Protei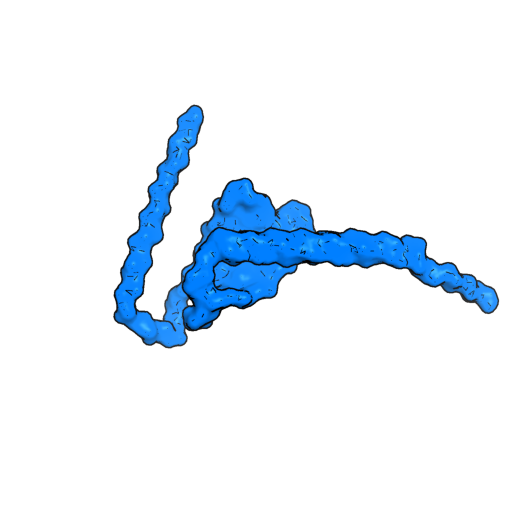n AF-A0A2H6AZZ1-F1 (afdb_monomer)

Nearest PDB structures (foldseek):
  7qqj-assembly1_A  TM=7.506E-01  e=6.088E-01  Jeotgalibaca ciconiae
  7qqj-assembly2_B  TM=7.182E-01  e=6.876E-01  Jeotgalibaca ciconiae
  2vt8-assembly1_A  TM=8.494E-01  e=1.119E+00  Homo sapiens
  3lgo-assembly1_A  TM=6.327E-01  e=1.613E+00  Saccharomyces cerevisiae
  2fbl-assembly1_B  TM=6.770E-01  e=9.432E+00  Nitrosomonas europaea

Solvent-accessible surface area (backbone atoms only — not comparable to full-atom values): 6602 Å² total; per-residue (Å²): 136,88,83,81,79,83,81,78,83,81,79,85,80,77,92,75,91,73,94,69,88,78,85,54,68,53,82,46,80,56,105,51,84,44,46,40,43,41,41,71,58,84,72,29,24,40,34,40,32,34,29,79,86,79,69,47,71,50,76,50,75,46,56,58,81,63,55,66,71,57,53,51,54,50,44,52,53,52,50,52,52,51,53,53,52,53,54,53,55,58,62,54,59,82,66,55,81,84,78,77,84,124

Radius of gyration: 20.09 Å; Cα contacts (8 Å, |Δi|>4): 101; chains: 1; bounding box: 53×58×42 Å

Foldseek 3Di:
DDDDDDPDPDDDDDDDPDVDDDFPFPFDDDPDQKTWTWGDDDQKIWIWIARPVVRDIDIDMDGPPDDVVVVVVVSVVVSVVVVVVVVVVVVCVVVPDPPPPD

pLDDT: mean 72.7, std 22.73, range [29.97, 97.06]

Secondary structure (DSSP, 8-state):
------------------SS-----EEEE-SSS-EEEEEEETTEEEEEEEETTTTEEEEEEEETT--HHHHHHHHHHHHHHHHHHHHHHHHHGGG-------

Sequence (102 aa):
MPRVGCTSVHLSFTGAVDPFARRQVIWRTMASDILLECVRLGRVVRVAAVDPRSLAEVVFQAPAGTALADLERLARARLEHLRRRRKARAGDGERGPSATFA

Structure (mmCIF, N/CA/C/O backbone):
data_AF-A0A2H6AZZ1-F1
#
_entry.id   AF-A0A2H6AZZ1-F1
#
loop_
_atom_site.group_PDB
_atom_site.id
_atom_site.type_symbol
_atom_site.label_atom_id
_atom_site.label_alt_id
_atom_site.label_comp_id
_atom_site.label_asym_id
_atom_site.label_entity_id
_atom_site.label_seq_id
_atom_site.pdbx_PDB_ins_code
_atom_site.Cartn_x
_atom_site.Cartn_y
_atom_site.Cartn_z
_atom_site.occupancy
_atom_site.B_iso_or_equiv
_atom_site.auth_seq_id
_atom_site.auth_comp_id
_atom_site.auth_asym_id
_atom_site.auth_atom_id
_atom_site.pdbx_PDB_model_num
ATOM 1 N N . MET A 1 1 ? -7.259 27.778 -14.613 1.00 37.84 1 MET A N 1
ATOM 2 C CA . MET A 1 1 ? -6.796 27.117 -13.372 1.00 37.84 1 MET A CA 1
ATOM 3 C C . MET A 1 1 ? -8.009 26.598 -12.608 1.00 37.84 1 MET A C 1
ATOM 5 O O . MET A 1 1 ? -8.747 27.430 -12.091 1.00 37.84 1 MET A O 1
ATOM 9 N N . PRO A 1 2 ? -8.302 25.285 -12.585 1.00 41.66 2 PRO A N 1
ATOM 10 C CA . PRO A 1 2 ? -9.452 24.782 -11.843 1.00 41.66 2 PRO A CA 1
ATOM 11 C C . PRO A 1 2 ? -9.094 24.603 -10.361 1.00 41.66 2 PRO A C 1
ATOM 13 O O . PRO A 1 2 ? -8.062 24.033 -10.011 1.00 41.66 2 PRO A O 1
ATOM 16 N N . ARG A 1 3 ? -9.956 25.136 -9.494 1.00 43.31 3 ARG A N 1
ATOM 17 C CA . ARG A 1 3 ? -9.893 25.011 -8.035 1.00 43.31 3 ARG A CA 1
ATOM 18 C C . ARG A 1 3 ? -10.368 23.608 -7.653 1.00 43.31 3 ARG A C 1
ATOM 20 O O . ARG A 1 3 ? -11.530 23.283 -7.877 1.00 43.31 3 ARG A O 1
ATOM 27 N N . VAL A 1 4 ? -9.488 22.780 -7.094 1.00 44.00 4 VAL A N 1
ATOM 28 C CA . VAL A 1 4 ? -9.855 21.443 -6.603 1.00 44.00 4 VAL A CA 1
ATOM 29 C C . VAL A 1 4 ? -10.450 21.602 -5.206 1.00 44.00 4 VAL A C 1
ATOM 31 O O . VAL A 1 4 ? -9.743 21.915 -4.249 1.00 44.00 4 VAL A O 1
ATOM 34 N N . GLY A 1 5 ? -11.772 21.456 -5.112 1.00 32.44 5 GLY A N 1
ATOM 35 C CA . GLY A 1 5 ? -12.500 21.442 -3.850 1.00 32.44 5 GLY A CA 1
ATOM 36 C C . GLY A 1 5 ? -12.038 20.276 -2.980 1.00 32.44 5 GLY A C 1
ATOM 37 O O . GLY A 1 5 ? -12.067 19.121 -3.394 1.00 32.44 5 GLY A O 1
ATOM 38 N N . CYS A 1 6 ? -11.586 20.595 -1.771 1.00 29.97 6 CYS A N 1
ATOM 39 C CA . CYS A 1 6 ? -11.224 19.625 -0.752 1.00 29.97 6 CYS A CA 1
ATOM 40 C C . CYS A 1 6 ? -12.510 19.172 -0.049 1.00 29.97 6 CYS A C 1
ATOM 42 O O . CYS A 1 6 ? -12.972 19.817 0.891 1.00 29.97 6 CYS A O 1
ATOM 44 N N . THR A 1 7 ? -13.138 18.100 -0.533 1.00 34.12 7 THR A N 1
ATOM 45 C CA . THR A 1 7 ? -14.283 17.494 0.157 1.00 34.12 7 THR A CA 1
ATOM 46 C C . THR A 1 7 ? -13.763 16.514 1.203 1.00 34.12 7 THR A C 1
ATOM 48 O O . THR A 1 7 ? -13.624 15.316 0.967 1.00 34.12 7 THR A O 1
ATOM 51 N N . SER A 1 8 ? -13.430 17.047 2.375 1.00 35.00 8 SER A N 1
ATOM 52 C CA . SER A 1 8 ? -13.102 16.260 3.561 1.00 35.00 8 SER A CA 1
ATOM 53 C C . SER A 1 8 ? -14.383 15.649 4.126 1.00 35.00 8 SER A C 1
ATOM 55 O O . SER A 1 8 ? -15.136 16.321 4.826 1.00 35.00 8 SER A O 1
ATOM 57 N N . VAL A 1 9 ? -14.648 14.373 3.842 1.00 33.38 9 VAL A N 1
ATOM 58 C CA . VAL A 1 9 ? -15.703 13.630 4.545 1.00 33.38 9 VAL A CA 1
ATOM 59 C C . VAL A 1 9 ? -15.113 13.129 5.863 1.00 33.38 9 VAL A C 1
ATOM 61 O O . VAL A 1 9 ? -14.447 12.097 5.914 1.00 33.38 9 VAL A O 1
ATOM 64 N N . HIS A 1 10 ? -15.305 13.903 6.932 1.00 32.66 10 HIS A N 1
ATOM 65 C CA . HIS A 1 10 ? -14.967 13.492 8.291 1.00 32.66 10 HIS A CA 1
ATOM 66 C C . HIS A 1 10 ? -16.176 12.763 8.886 1.00 32.66 10 HIS A C 1
ATOM 68 O O . HIS A 1 10 ? -17.173 13.385 9.236 1.00 32.66 10 HIS A O 1
ATOM 74 N N . LEU A 1 11 ? -16.113 11.432 8.947 1.00 39.75 11 LEU A N 1
ATOM 75 C CA . LEU A 1 11 ? -17.114 10.619 9.636 1.00 39.75 11 LEU A CA 1
ATOM 76 C C . LEU A 1 11 ? -16.543 10.187 10.985 1.00 39.75 11 LEU A C 1
ATOM 78 O O . LEU A 1 11 ? -15.753 9.246 11.076 1.00 39.75 11 LEU A O 1
ATOM 82 N N . SER A 1 12 ? -16.947 10.908 12.028 1.00 36.16 12 SER A N 1
ATOM 83 C CA . SER A 1 12 ? -16.765 10.528 13.425 1.00 36.16 12 SER A CA 1
ATOM 84 C C . SER A 1 12 ? -17.569 9.255 13.684 1.00 36.16 12 SER A C 1
ATOM 86 O O . SER A 1 12 ? -18.794 9.274 13.592 1.00 36.16 12 SER A O 1
ATOM 88 N N . PHE A 1 13 ? -16.902 8.140 13.982 1.00 37.78 13 PHE A N 1
ATOM 89 C CA . PHE A 1 13 ? -17.587 6.902 14.350 1.00 37.78 13 PHE A CA 1
ATOM 90 C C . PHE A 1 13 ? -17.515 6.708 15.866 1.00 37.78 13 PHE A C 1
ATOM 92 O O . PHE A 1 13 ? -16.505 6.254 16.407 1.00 37.78 13 PHE A O 1
ATOM 99 N N . THR A 1 14 ? -18.590 7.114 16.542 1.00 41.03 14 THR A N 1
ATOM 100 C CA . THR A 1 14 ? -18.929 6.722 17.912 1.00 41.03 14 THR A CA 1
ATOM 101 C C . THR A 1 14 ? -19.292 5.238 17.953 1.00 41.03 14 THR A C 1
ATOM 103 O O . THR A 1 14 ? -19.771 4.668 16.978 1.00 41.03 14 THR A O 1
ATOM 106 N N . GLY A 1 15 ? -18.975 4.599 19.079 1.00 43.81 15 GLY A N 1
ATOM 107 C CA . GLY A 1 15 ? -18.852 3.152 19.205 1.00 43.81 15 GLY A CA 1
ATOM 108 C C . GLY A 1 15 ? -20.079 2.327 18.811 1.00 43.81 15 GLY A C 1
ATOM 109 O O . GLY A 1 15 ? -21.176 2.536 19.313 1.00 43.81 15 GLY A O 1
ATOM 110 N N . ALA A 1 16 ? -19.820 1.302 18.002 1.00 36.03 16 ALA A N 1
ATOM 111 C CA . ALA A 1 16 ? -20.502 0.014 18.015 1.00 36.03 16 ALA A CA 1
ATOM 112 C C . ALA A 1 16 ? -19.542 -1.010 17.385 1.00 36.03 16 ALA A C 1
ATOM 114 O O . ALA A 1 16 ? -19.022 -0.799 16.289 1.00 36.03 16 ALA A O 1
ATOM 115 N N . VAL A 1 17 ? -19.223 -2.079 18.116 1.00 44.22 17 VAL A N 1
ATOM 116 C CA . VAL A 1 17 ? -18.390 -3.185 17.628 1.00 44.22 17 VAL A CA 1
ATOM 117 C C . VAL A 1 17 ? -19.232 -4.076 16.715 1.00 44.22 17 VAL A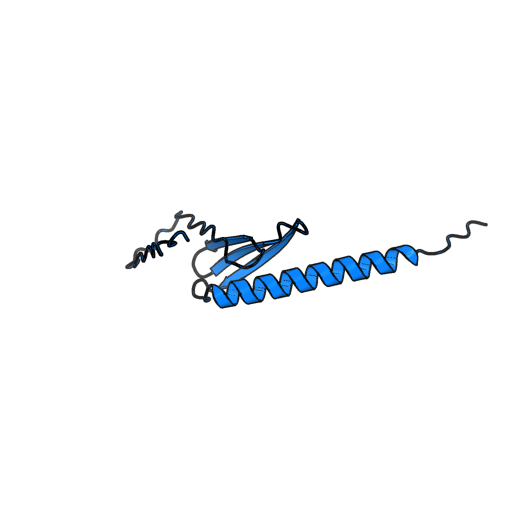 C 1
ATOM 119 O O . VAL A 1 17 ? -19.829 -5.045 17.164 1.00 44.22 17 VAL A O 1
ATOM 122 N N . ASP A 1 18 ? -19.301 -3.727 15.432 1.00 47.03 18 ASP A N 1
ATOM 123 C CA . ASP A 1 18 ? -19.893 -4.590 14.406 1.00 47.03 18 ASP A CA 1
ATOM 124 C C . ASP A 1 18 ? -18.942 -5.767 14.095 1.00 47.03 18 ASP A C 1
ATOM 126 O O . ASP A 1 18 ? -17.795 -5.531 13.694 1.00 47.03 18 ASP A O 1
ATOM 130 N N . PRO A 1 19 ? -19.367 -7.035 14.257 1.00 45.62 19 PRO A N 1
ATOM 131 C CA . PRO A 1 19 ? -18.505 -8.198 14.038 1.00 45.62 19 PRO A CA 1
ATOM 132 C C . PRO A 1 19 ? -18.297 -8.546 12.554 1.00 45.62 19 PRO A C 1
ATOM 134 O O . PRO A 1 19 ? -17.460 -9.391 12.244 1.00 45.62 19 PRO A O 1
ATOM 137 N N . PHE A 1 20 ? -19.008 -7.898 11.624 1.00 45.69 20 PHE A N 1
ATOM 138 C CA . PHE A 1 20 ? -18.915 -8.167 10.190 1.00 45.69 20 PHE A CA 1
ATOM 139 C C . PHE A 1 20 ? -19.100 -6.884 9.363 1.00 45.69 20 PHE A C 1
ATOM 141 O O . PHE A 1 20 ? -20.129 -6.228 9.416 1.00 45.69 20 PHE A O 1
ATOM 148 N N . ALA A 1 21 ? -18.123 -6.589 8.507 1.00 47.84 21 ALA A N 1
ATOM 149 C CA . ALA A 1 21 ? -18.325 -5.866 7.251 1.00 47.84 21 ALA A CA 1
ATOM 150 C C . ALA A 1 21 ? -18.805 -4.396 7.301 1.00 47.84 21 ALA A C 1
ATOM 152 O O . ALA A 1 21 ? -19.937 -4.067 6.961 1.00 47.84 21 ALA A O 1
ATOM 153 N N . ARG A 1 22 ? -17.845 -3.470 7.413 1.00 47.56 22 ARG A N 1
ATOM 154 C CA . ARG A 1 22 ? -17.796 -2.337 6.471 1.00 47.56 22 ARG A CA 1
ATOM 155 C C . ARG A 1 22 ? -16.400 -2.238 5.884 1.00 47.56 22 ARG A C 1
ATOM 157 O O . ARG A 1 22 ? -15.477 -1.709 6.497 1.00 47.56 22 ARG A O 1
ATOM 164 N N . ARG A 1 23 ? -16.264 -2.806 4.685 1.00 51.56 23 ARG A N 1
ATOM 165 C CA . ARG A 1 23 ? -15.089 -2.751 3.814 1.00 51.56 23 ARG A CA 1
ATOM 166 C C . ARG A 1 23 ? -14.834 -1.282 3.451 1.00 51.56 23 ARG A C 1
ATOM 168 O O . ARG A 1 23 ? -15.271 -0.812 2.408 1.00 51.56 23 ARG A O 1
ATOM 175 N N . GLN A 1 24 ? -14.196 -0.525 4.341 1.00 51.34 24 GLN A N 1
ATOM 176 C CA . GLN A 1 24 ? -13.678 0.797 4.005 1.00 51.34 24 GLN A CA 1
ATOM 177 C C . GLN A 1 24 ? -12.486 0.576 3.088 1.00 51.34 24 GLN A C 1
ATOM 179 O O . GLN A 1 24 ? -11.369 0.411 3.562 1.00 51.34 24 GLN A O 1
ATOM 184 N N . VAL A 1 25 ? -12.748 0.500 1.785 1.00 52.03 25 VAL A N 1
ATOM 185 C CA . VAL A 1 25 ? -11.695 0.577 0.784 1.00 52.03 25 VAL A CA 1
ATOM 186 C C . VAL A 1 25 ? -11.512 2.048 0.470 1.00 52.03 25 VAL A C 1
ATOM 188 O O . VAL A 1 25 ? -12.300 2.654 -0.254 1.00 52.03 25 VAL A O 1
ATOM 191 N N . ILE A 1 26 ? -10.515 2.653 1.105 1.00 58.19 26 ILE A N 1
ATOM 192 C CA . ILE A 1 26 ? -10.131 4.025 0.798 1.00 58.19 26 ILE A CA 1
ATOM 193 C C . ILE A 1 26 ? -9.202 3.943 -0.407 1.00 58.19 26 ILE A C 1
ATOM 195 O O . ILE A 1 26 ? -8.011 3.681 -0.259 1.00 58.19 26 ILE A O 1
ATOM 199 N N . TRP A 1 27 ? -9.757 4.141 -1.600 1.00 55.34 27 TRP A N 1
ATOM 200 C CA . TRP A 1 27 ? -8.965 4.369 -2.803 1.00 55.34 27 TRP A CA 1
ATOM 201 C C . TRP A 1 27 ? -8.461 5.806 -2.743 1.00 55.34 27 TRP A C 1
ATOM 203 O O . TRP A 1 27 ? -9.239 6.748 -2.909 1.00 55.34 27 TRP A O 1
ATOM 213 N N . ARG A 1 28 ? -7.175 6.001 -2.454 1.00 60.62 28 ARG A N 1
ATOM 214 C CA . ARG A 1 28 ? -6.581 7.337 -2.499 1.00 60.62 28 ARG A CA 1
ATOM 215 C C . ARG A 1 28 ? -5.387 7.343 -3.432 1.00 60.62 28 ARG A C 1
ATOM 217 O O . ARG A 1 28 ? -4.354 6.751 -3.139 1.00 60.62 28 ARG A O 1
ATOM 224 N N . THR A 1 29 ? -5.534 8.079 -4.524 1.00 49.69 29 THR A N 1
ATOM 225 C CA . THR A 1 29 ? -4.414 8.550 -5.333 1.00 49.69 29 THR A CA 1
ATOM 226 C C . THR A 1 29 ? -3.842 9.772 -4.624 1.00 49.69 29 THR A C 1
ATOM 228 O O . THR A 1 29 ? -4.494 10.814 -4.547 1.00 49.69 29 THR A O 1
ATOM 231 N N . MET A 1 30 ? -2.661 9.642 -4.027 1.00 52.94 30 MET A N 1
ATOM 232 C CA . MET A 1 30 ? -1.889 10.813 -3.605 1.00 52.94 30 MET A CA 1
ATOM 233 C C . MET A 1 30 ? -1.123 11.361 -4.807 1.00 52.94 30 MET A C 1
ATOM 235 O O . MET A 1 30 ? -0.939 10.660 -5.795 1.00 52.94 30 MET A O 1
ATOM 239 N N . ALA A 1 31 ? -0.619 12.593 -4.715 1.00 50.16 31 ALA A N 1
ATOM 240 C CA . ALA A 1 31 ? 0.252 13.225 -5.718 1.00 50.16 31 ALA A CA 1
ATOM 241 C C . ALA A 1 31 ? 1.582 12.471 -5.980 1.00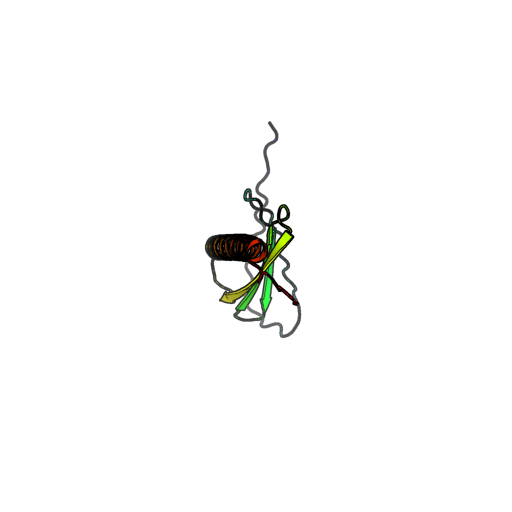 50.16 31 ALA A C 1
ATOM 243 O O . ALA A 1 31 ? 2.494 12.996 -6.606 1.00 50.16 31 ALA A O 1
ATOM 244 N N . SER A 1 32 ? 1.720 11.263 -5.445 1.00 54.25 32 SER A N 1
ATOM 245 C CA . SER A 1 32 ? 2.859 10.370 -5.560 1.00 54.25 32 SER A CA 1
ATOM 246 C C . SER A 1 32 ? 2.388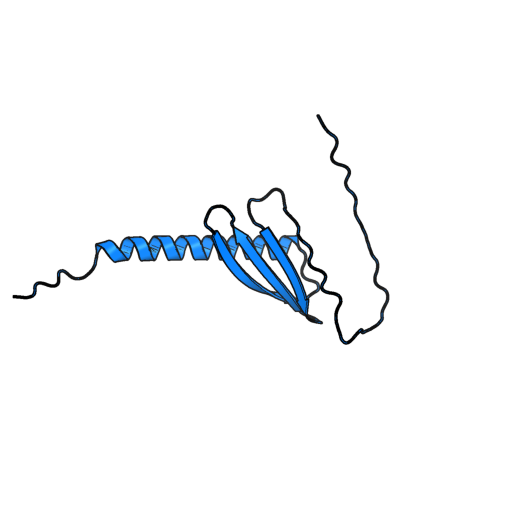 9.133 -6.308 1.00 54.25 32 SER A C 1
ATOM 248 O O . SER A 1 32 ? 1.323 8.617 -5.991 1.00 54.25 32 SER A O 1
ATOM 250 N N . ASP A 1 33 ? 3.175 8.690 -7.284 1.00 79.06 33 ASP A N 1
ATOM 251 C CA . ASP A 1 33 ? 2.905 7.646 -8.282 1.00 79.06 33 ASP A CA 1
ATOM 252 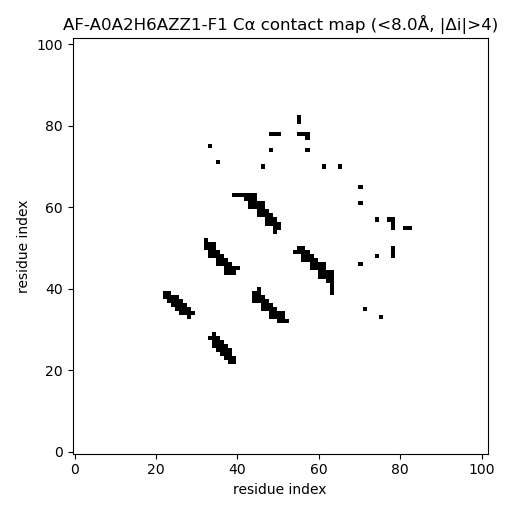C C . ASP A 1 33 ? 2.556 6.239 -7.741 1.00 79.06 33 ASP A C 1
ATOM 254 O O . ASP A 1 33 ? 2.896 5.252 -8.375 1.00 79.06 33 ASP A O 1
ATOM 258 N N . ILE A 1 34 ? 1.945 6.082 -6.568 1.00 87.38 34 ILE A N 1
ATOM 259 C CA . ILE A 1 34 ? 1.589 4.785 -5.994 1.00 87.38 34 ILE A CA 1
ATOM 260 C C . ILE A 1 34 ? 0.114 4.757 -5.590 1.00 87.38 34 ILE A C 1
ATOM 262 O O . ILE A 1 34 ? -0.417 5.695 -4.996 1.00 87.38 34 ILE A O 1
ATOM 266 N N . LEU A 1 35 ? -0.545 3.649 -5.908 1.00 91.31 35 LEU A N 1
ATOM 267 C CA . LEU A 1 35 ? -1.900 3.339 -5.484 1.00 91.31 35 LEU A CA 1
ATOM 268 C C . LEU A 1 35 ? -1.842 2.648 -4.121 1.00 91.31 35 LEU A C 1
ATOM 270 O O . LEU A 1 35 ? -1.102 1.679 -3.955 1.00 91.31 35 LEU A O 1
ATOM 274 N N . LEU A 1 36 ? -2.632 3.127 -3.163 1.00 91.06 36 LEU A N 1
ATOM 275 C CA . LEU A 1 36 ? -2.763 2.527 -1.837 1.00 91.06 36 LEU A CA 1
ATOM 276 C C . LEU A 1 36 ? -4.196 2.041 -1.621 1.00 91.06 36 LEU A C 1
ATOM 278 O O . LEU A 1 36 ? -5.140 2.827 -1.689 1.00 91.06 36 LEU A O 1
ATOM 282 N N . GLU A 1 37 ? -4.339 0.759 -1.301 1.00 91.81 37 GLU A N 1
ATOM 283 C CA . GLU A 1 37 ? -5.571 0.142 -0.819 1.00 91.81 37 GLU A CA 1
ATOM 284 C C . GLU A 1 37 ? -5.402 -0.190 0.666 1.00 91.81 37 GLU A C 1
ATOM 286 O O . GLU A 1 37 ? -4.530 -0.971 1.045 1.00 91.81 37 GLU A O 1
ATOM 291 N N . CYS A 1 38 ? -6.232 0.401 1.523 1.00 90.75 38 CYS A N 1
ATOM 292 C CA . CYS A 1 38 ? -6.230 0.127 2.959 1.00 90.75 38 CYS A CA 1
ATOM 293 C C . CYS A 1 38 ? -7.519 -0.598 3.346 1.00 90.75 38 CYS A C 1
ATOM 295 O O . CYS A 1 38 ? -8.603 -0.091 3.084 1.00 90.75 38 CYS A O 1
ATOM 297 N N . VAL A 1 39 ? -7.400 -1.752 4.004 1.00 91.56 39 VAL A N 1
ATOM 298 C CA . VAL A 1 39 ? -8.521 -2.567 4.485 1.00 91.56 39 VAL A CA 1
ATOM 299 C C . VAL A 1 39 ? -8.374 -2.777 5.984 1.00 91.56 39 VAL A C 1
ATOM 301 O O . VAL A 1 39 ? -7.443 -3.438 6.445 1.00 91.56 39 VAL A O 1
ATOM 304 N N . ARG A 1 40 ? -9.298 -2.224 6.771 1.00 89.00 40 ARG A N 1
ATOM 305 C CA . ARG A 1 40 ? -9.300 -2.412 8.225 1.00 89.00 40 ARG A CA 1
ATOM 306 C C . ARG A 1 40 ? -9.782 -3.819 8.586 1.00 89.00 40 ARG A C 1
ATOM 308 O O . ARG A 1 40 ? -10.861 -4.229 8.173 1.00 89.00 40 ARG A O 1
ATOM 315 N N . LEU A 1 41 ? -8.993 -4.524 9.390 1.00 91.25 41 LEU A N 1
ATOM 316 C CA . LEU A 1 41 ? -9.275 -5.851 9.938 1.00 91.25 41 LEU A CA 1
ATOM 317 C C . LEU A 1 41 ? -9.202 -5.749 11.471 1.00 91.25 41 LEU A C 1
ATOM 319 O O . LEU A 1 41 ? -8.175 -6.014 12.096 1.00 91.25 41 LEU A O 1
ATOM 323 N N . GLY A 1 42 ? -10.277 -5.258 12.090 1.00 90.94 42 GLY A N 1
ATOM 324 C CA . GLY A 1 42 ? -10.310 -4.983 13.528 1.00 90.94 42 GLY A CA 1
ATOM 325 C C . GLY A 1 42 ? -9.269 -3.937 13.957 1.00 90.94 42 GLY A C 1
ATOM 326 O O . GLY A 1 42 ? -9.355 -2.760 13.588 1.00 90.94 42 GLY A O 1
ATOM 327 N N . ARG A 1 43 ? -8.287 -4.364 14.766 1.00 91.81 43 ARG A N 1
ATOM 328 C CA . ARG A 1 43 ? -7.209 -3.506 15.306 1.00 91.81 43 ARG A CA 1
ATOM 329 C C . ARG A 1 43 ? -6.008 -3.351 14.373 1.00 91.81 43 ARG A C 1
ATOM 331 O O . ARG A 1 43 ? -5.108 -2.573 14.686 1.00 91.81 43 ARG A O 1
ATOM 338 N N . VAL A 1 44 ? -6.004 -4.034 13.232 1.00 93.19 44 VAL A N 1
ATOM 339 C CA . VAL A 1 44 ? -4.976 -3.879 12.199 1.00 93.19 44 VAL A CA 1
ATOM 340 C C . VAL A 1 44 ? -5.579 -3.336 10.908 1.00 93.19 44 VAL A C 1
ATOM 342 O O . VAL A 1 44 ? -6.786 -3.404 10.678 1.00 93.19 44 VAL A O 1
ATOM 345 N N . VAL A 1 45 ? -4.734 -2.778 10.056 1.00 94.50 45 VAL A N 1
ATOM 346 C CA . VAL A 1 45 ? -5.043 -2.403 8.681 1.00 94.50 45 VAL A CA 1
ATOM 347 C C . VAL A 1 45 ? -4.126 -3.195 7.760 1.00 94.50 45 VAL A C 1
ATOM 349 O O . VAL A 1 45 ? -2.911 -3.228 7.957 1.00 94.50 45 VAL A O 1
ATOM 352 N N . ARG A 1 46 ? -4.708 -3.870 6.770 1.00 95.25 46 ARG A N 1
ATOM 353 C CA . ARG A 1 46 ? -3.986 -4.458 5.644 1.00 95.25 46 ARG A CA 1
ATOM 354 C C . ARG A 1 46 ? -3.837 -3.383 4.581 1.00 95.25 46 ARG A C 1
ATOM 356 O O . ARG A 1 46 ? -4.828 -2.790 4.172 1.00 95.25 46 ARG A O 1
ATOM 363 N N . VAL A 1 47 ? -2.614 -3.151 4.141 1.00 95.12 47 VAL A N 1
ATOM 364 C CA . VAL A 1 47 ? -2.281 -2.167 3.117 1.00 95.12 47 VAL A CA 1
ATOM 365 C C . VAL A 1 47 ? -1.714 -2.906 1.916 1.00 95.12 47 VAL A C 1
ATOM 367 O O . VAL A 1 47 ? -0.736 -3.640 2.062 1.00 95.12 47 VAL A O 1
ATOM 370 N N . ALA A 1 48 ? -2.321 -2.723 0.748 1.00 95.81 48 ALA A N 1
ATOM 371 C CA . ALA A 1 48 ? -1.728 -3.077 -0.533 1.00 95.81 48 ALA A CA 1
ATOM 372 C C . ALA A 1 48 ? -1.261 -1.789 -1.214 1.00 95.81 48 ALA A C 1
ATOM 374 O O . ALA A 1 48 ? -2.015 -0.823 -1.314 1.00 95.81 48 ALA A O 1
ATOM 375 N N . ALA A 1 49 ? 0.001 -1.757 -1.628 1.00 94.69 49 ALA A N 1
ATOM 376 C CA . ALA A 1 49 ? 0.584 -0.630 -2.334 1.00 94.69 49 ALA A CA 1
ATOM 377 C C . ALA A 1 49 ? 1.110 -1.087 -3.690 1.00 94.69 49 ALA A C 1
ATOM 379 O O . ALA A 1 49 ? 1.918 -2.016 -3.753 1.00 94.69 49 ALA A O 1
ATOM 380 N N . VAL A 1 50 ? 0.676 -0.411 -4.749 1.00 93.88 50 VAL A N 1
ATOM 381 C CA . VAL A 1 50 ? 1.009 -0.740 -6.136 1.00 93.88 50 VAL A CA 1
ATOM 382 C C . VAL A 1 50 ? 1.647 0.468 -6.804 1.00 93.88 50 VAL A C 1
ATOM 384 O O . VAL A 1 50 ? 1.094 1.564 -6.776 1.00 93.88 50 VAL A O 1
ATOM 387 N N . ASP A 1 51 ? 2.798 0.271 -7.437 1.00 91.12 51 ASP A N 1
ATOM 388 C CA . ASP A 1 51 ? 3.326 1.224 -8.411 1.00 91.12 51 ASP A CA 1
ATOM 389 C C . ASP A 1 51 ? 2.800 0.868 -9.815 1.00 91.12 51 ASP A C 1
ATOM 391 O O . ASP A 1 51 ? 3.198 -0.168 -10.353 1.00 91.12 51 ASP A O 1
ATOM 395 N N . PRO A 1 52 ? 1.960 1.708 -10.445 1.00 87.50 52 PRO A N 1
ATOM 396 C CA . PRO A 1 52 ? 1.389 1.439 -11.757 1.00 87.50 52 PRO A CA 1
ATOM 397 C C . PRO A 1 52 ? 2.434 1.461 -12.882 1.00 87.50 52 PRO A C 1
ATOM 399 O O . PRO A 1 52 ? 2.167 0.910 -13.945 1.00 87.50 52 PRO A O 1
ATOM 402 N N . ARG A 1 53 ? 3.621 2.060 -12.681 1.00 87.75 53 ARG A N 1
ATOM 403 C CA . ARG A 1 53 ? 4.670 2.104 -13.715 1.00 87.75 53 ARG A CA 1
ATOM 404 C C . ARG A 1 53 ? 5.463 0.803 -13.789 1.00 87.75 53 ARG A C 1
ATOM 406 O O . ARG A 1 53 ? 5.700 0.295 -14.877 1.00 87.75 53 ARG A O 1
ATOM 413 N N . SER A 1 54 ? 5.895 0.270 -12.644 1.00 86.25 54 SER A N 1
ATOM 414 C CA . SER A 1 54 ? 6.656 -0.992 -12.590 1.00 86.25 54 SER A CA 1
ATOM 415 C C . SER A 1 54 ? 5.800 -2.229 -12.315 1.00 86.25 54 SER A C 1
ATOM 417 O O . SER A 1 54 ? 6.337 -3.339 -12.274 1.00 86.25 54 SER A O 1
ATOM 419 N N . LEU A 1 55 ? 4.497 -2.040 -12.073 1.00 89.69 55 LEU A N 1
ATOM 420 C CA . LEU A 1 55 ? 3.557 -3.074 -11.623 1.00 89.69 55 LEU A CA 1
ATOM 421 C C . LEU A 1 55 ? 4.066 -3.828 -10.382 1.00 89.69 55 LEU A C 1
ATOM 423 O O . LEU A 1 55 ? 3.766 -5.000 -10.158 1.00 89.69 55 LEU A O 1
ATOM 427 N N . ALA A 1 56 ? 4.909 -3.172 -9.582 1.00 92.00 56 ALA A N 1
ATOM 428 C CA . ALA A 1 56 ? 5.401 -3.716 -8.332 1.00 92.00 56 ALA A CA 1
ATOM 429 C C . ALA A 1 56 ? 4.330 -3.543 -7.258 1.00 92.00 56 ALA A C 1
ATOM 431 O O . ALA A 1 56 ? 3.827 -2.440 -7.052 1.00 92.00 56 ALA A O 1
ATOM 432 N N . GLU A 1 57 ? 4.033 -4.629 -6.555 1.00 94.69 57 GLU A N 1
ATOM 433 C CA . GLU A 1 57 ? 3.086 -4.647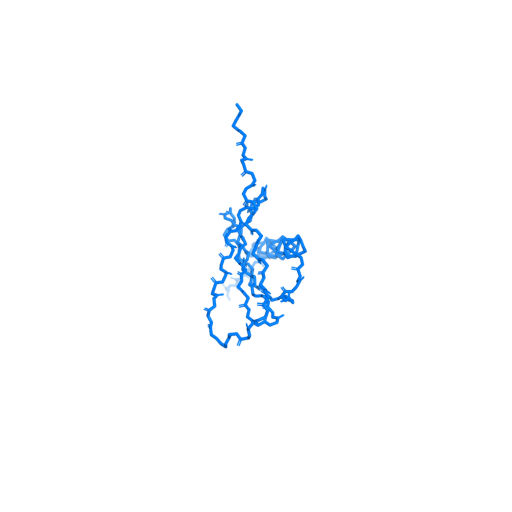 -5.450 1.00 94.69 57 GLU A CA 1
ATOM 434 C C . GLU A 1 57 ? 3.788 -5.067 -4.162 1.00 94.69 57 GLU A C 1
ATOM 436 O O . GLU A 1 57 ? 4.635 -5.967 -4.146 1.00 94.69 57 GLU A O 1
ATOM 441 N N . VAL A 1 58 ? 3.412 -4.416 -3.066 1.00 96.69 58 VAL A N 1
ATOM 442 C CA . VAL A 1 58 ? 3.749 -4.845 -1.712 1.00 96.69 58 VAL A CA 1
ATOM 443 C C . VAL A 1 58 ? 2.492 -4.851 -0.856 1.00 96.69 58 VAL A C 1
ATOM 445 O O . VAL A 1 58 ? 1.735 -3.884 -0.826 1.00 96.69 58 VAL A O 1
ATOM 448 N N . VAL A 1 59 ? 2.299 -5.937 -0.114 1.00 97.06 59 VAL A N 1
ATOM 449 C CA . VAL A 1 59 ? 1.207 -6.076 0.851 1.00 97.06 59 VAL A CA 1
ATOM 450 C C . VAL A 1 59 ? 1.799 -6.175 2.248 1.00 97.06 59 VAL A C 1
ATOM 452 O O . VAL A 1 59 ? 2.754 -6.919 2.482 1.00 97.06 59 VAL A O 1
ATOM 455 N N . PHE A 1 60 ? 1.255 -5.410 3.188 1.00 97.06 60 PHE A N 1
ATOM 456 C CA . PHE A 1 60 ? 1.688 -5.432 4.581 1.00 97.06 60 PHE A CA 1
ATOM 457 C C . PHE A 1 60 ? 0.550 -5.109 5.547 1.00 97.06 60 PHE A C 1
ATOM 459 O O . PHE A 1 60 ? -0.555 -4.763 5.139 1.00 97.06 60 PHE A O 1
ATOM 466 N N . GLN A 1 61 ? 0.819 -5.261 6.841 1.00 96.62 61 GLN A N 1
ATOM 467 C CA . GLN A 1 61 ? -0.119 -4.939 7.911 1.00 96.62 61 GLN A CA 1
ATOM 468 C C . GLN A 1 61 ? 0.481 -3.880 8.835 1.00 96.62 61 GLN A C 1
ATOM 470 O O . GLN A 1 61 ? 1.698 -3.826 9.016 1.00 96.62 61 GLN A O 1
ATOM 475 N N . ALA A 1 62 ? -0.380 -3.050 9.414 1.00 95.19 62 ALA A N 1
ATOM 476 C CA . ALA A 1 62 ? -0.028 -2.043 10.409 1.00 95.19 62 ALA A CA 1
ATOM 477 C C . ALA A 1 62 ? -1.152 -1.904 11.454 1.00 95.19 62 ALA A C 1
ATOM 479 O O . ALA A 1 62 ? -2.267 -2.371 11.215 1.00 95.19 62 ALA A O 1
ATOM 480 N N . PRO A 1 63 ? -0.909 -1.271 12.613 1.00 95.62 63 PRO A N 1
ATOM 481 C CA . PRO A 1 63 ? -1.976 -0.897 13.537 1.00 95.62 63 PRO A CA 1
ATOM 482 C C . PRO A 1 63 ? -3.046 -0.020 12.868 1.00 95.62 63 PRO A C 1
ATOM 484 O O . PRO A 1 63 ? -2.742 0.865 12.073 1.00 95.62 63 PRO A O 1
ATOM 487 N N . ALA A 1 64 ? -4.319 -0.211 13.218 1.00 88.50 64 ALA A N 1
ATOM 488 C CA . ALA A 1 64 ? -5.428 0.508 12.581 1.00 88.50 64 ALA A CA 1
ATOM 489 C C . ALA A 1 64 ? -5.479 2.025 12.876 1.00 88.50 64 ALA A C 1
ATOM 491 O O . ALA A 1 64 ? -6.309 2.725 12.302 1.00 88.50 64 ALA A O 1
ATOM 492 N N . GLY A 1 65 ? -4.630 2.519 13.783 1.00 87.81 65 GLY A N 1
ATOM 493 C CA . GLY A 1 65 ? -4.457 3.945 14.086 1.00 87.81 65 GLY A CA 1
ATOM 494 C C . GLY A 1 65 ? -3.222 4.576 13.439 1.00 87.81 65 GLY A C 1
ATOM 495 O O . GLY A 1 65 ? -2.944 5.743 13.693 1.00 87.81 65 GLY A O 1
ATOM 496 N N . THR A 1 66 ? -2.454 3.825 12.643 1.00 91.44 66 THR A N 1
ATOM 497 C CA . THR A 1 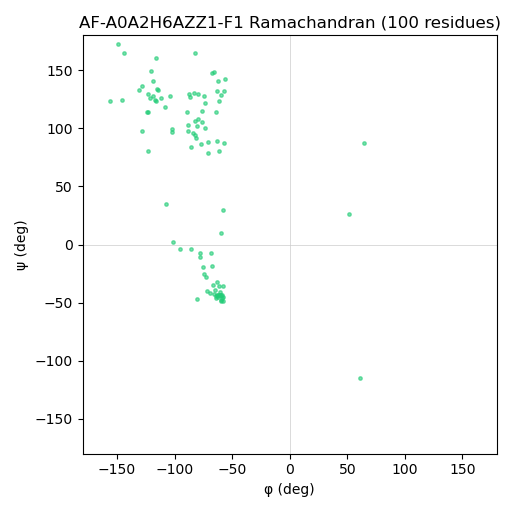66 ? -1.270 4.368 11.972 1.00 91.44 66 THR A CA 1
ATOM 498 C C . THR A 1 66 ? -1.673 5.474 11.001 1.00 91.44 66 THR A C 1
ATOM 500 O O . THR A 1 66 ? -2.591 5.305 10.195 1.00 91.44 66 THR A O 1
ATOM 503 N N . ALA A 1 67 ? -0.975 6.609 11.069 1.00 89.75 67 ALA A N 1
ATOM 504 C CA . ALA A 1 67 ? -1.238 7.733 10.187 1.00 89.75 67 ALA A CA 1
ATOM 505 C C . ALA A 1 67 ? -0.995 7.338 8.725 1.00 89.75 67 ALA A C 1
ATOM 507 O O . ALA A 1 67 ? -0.024 6.655 8.395 1.00 89.75 67 ALA A O 1
ATOM 508 N N . LEU A 1 68 ? -1.853 7.817 7.824 1.00 86.25 68 LEU A N 1
ATOM 509 C CA . LEU A 1 68 ? -1.750 7.491 6.401 1.00 86.25 68 LEU A CA 1
ATOM 510 C C . LEU A 1 68 ? -0.389 7.886 5.803 1.00 86.25 68 LEU A C 1
ATOM 512 O O . LEU A 1 68 ? 0.151 7.147 4.989 1.00 86.25 68 LEU A O 1
ATOM 516 N N . ALA A 1 69 ? 0.189 9.006 6.248 1.00 90.00 69 ALA A N 1
ATOM 517 C CA . ALA A 1 69 ? 1.513 9.453 5.814 1.00 90.00 69 ALA A CA 1
ATOM 518 C C . ALA A 1 69 ? 2.624 8.449 6.181 1.00 90.00 69 ALA A C 1
ATOM 520 O O . ALA A 1 69 ? 3.553 8.235 5.401 1.00 90.00 69 ALA A O 1
ATOM 521 N N . ASP A 1 70 ? 2.514 7.787 7.337 1.00 93.12 70 ASP A N 1
ATOM 522 C CA . ASP A 1 70 ? 3.463 6.749 7.744 1.00 93.12 70 ASP A CA 1
ATOM 523 C C . ASP A 1 70 ? 3.285 5.471 6.919 1.00 93.12 70 ASP A C 1
ATOM 525 O O . ASP A 1 70 ? 4.279 4.866 6.506 1.00 93.12 70 ASP A O 1
ATOM 529 N N . LEU A 1 71 ? 2.034 5.083 6.633 1.00 93.06 71 LEU A N 1
ATOM 530 C CA . LEU A 1 71 ? 1.725 3.955 5.746 1.00 93.06 71 LEU A CA 1
ATOM 531 C C . LEU A 1 71 ? 2.278 4.197 4.339 1.00 93.06 71 LEU A C 1
ATOM 533 O O . LEU A 1 71 ? 2.901 3.310 3.757 1.00 93.06 71 LEU A O 1
ATOM 537 N N . GLU A 1 72 ? 2.110 5.409 3.820 1.00 92.31 72 GLU A N 1
ATOM 538 C CA . GLU A 1 72 ? 2.628 5.822 2.520 1.00 92.31 72 GLU A CA 1
ATOM 539 C C . GLU A 1 72 ? 4.162 5.806 2.488 1.00 92.31 72 GLU A C 1
ATOM 541 O O . GLU A 1 72 ? 4.759 5.234 1.571 1.00 92.31 72 GLU A O 1
ATOM 546 N N . ARG A 1 73 ? 4.824 6.356 3.514 1.00 93.62 73 ARG A N 1
ATOM 547 C CA . ARG A 1 73 ? 6.290 6.313 3.638 1.00 93.62 73 ARG A CA 1
ATOM 548 C C . ARG A 1 73 ? 6.807 4.874 3.648 1.00 93.62 73 ARG A C 1
ATOM 550 O O . ARG A 1 73 ? 7.769 4.563 2.943 1.00 93.62 73 ARG A O 1
ATOM 557 N N . LEU A 1 74 ? 6.165 3.992 4.414 1.00 95.50 74 LEU A N 1
ATOM 558 C CA . LEU A 1 74 ? 6.539 2.580 4.493 1.00 95.50 74 LEU A CA 1
ATOM 559 C C . LEU A 1 74 ? 6.313 1.851 3.162 1.00 95.50 74 LEU A C 1
ATOM 561 O O . LEU A 1 74 ? 7.176 1.087 2.727 1.00 95.50 74 LEU A O 1
ATOM 565 N N . ALA A 1 75 ? 5.188 2.109 2.495 1.00 95.25 75 ALA A N 1
ATOM 566 C CA . ALA A 1 75 ? 4.875 1.548 1.187 1.00 95.25 75 ALA A CA 1
ATOM 567 C C . ALA A 1 75 ? 5.941 1.909 0.145 1.00 95.25 75 ALA A C 1
ATOM 569 O O . ALA A 1 75 ? 6.475 1.021 -0.523 1.00 95.25 75 ALA A O 1
ATOM 570 N N . ARG A 1 76 ? 6.326 3.190 0.064 1.00 93.69 76 ARG A N 1
ATOM 571 C CA . ARG A 1 76 ? 7.392 3.655 -0.839 1.00 93.69 76 ARG A CA 1
ATOM 572 C C . ARG A 1 76 ? 8.720 2.960 -0.556 1.00 93.69 76 ARG A C 1
ATOM 574 O O . ARG A 1 76 ? 9.362 2.478 -1.485 1.00 93.69 76 ARG A O 1
ATOM 581 N N . ALA A 1 77 ? 9.112 2.865 0.715 1.00 95.19 77 ALA A N 1
ATOM 582 C CA . ALA A 1 77 ? 10.357 2.206 1.103 1.00 95.19 77 ALA A CA 1
ATOM 583 C C . ALA A 1 77 ? 10.377 0.723 0.693 1.00 95.19 77 ALA A C 1
ATOM 585 O O . ALA A 1 77 ? 11.383 0.228 0.182 1.00 95.19 77 ALA A O 1
ATOM 586 N N . ARG A 1 78 ? 9.253 0.015 0.863 1.00 95.81 78 ARG A N 1
ATOM 587 C CA . ARG A 1 78 ? 9.126 -1.393 0.462 1.00 95.81 78 ARG A CA 1
ATOM 588 C C . ARG A 1 78 ? 9.135 -1.575 -1.055 1.00 95.81 78 ARG A C 1
ATOM 590 O O . ARG A 1 78 ? 9.801 -2.490 -1.536 1.00 95.81 78 ARG A O 1
ATOM 597 N N . LEU A 1 79 ? 8.448 -0.709 -1.800 1.00 95.06 79 LEU A N 1
ATOM 598 C CA . LEU A 1 79 ? 8.462 -0.732 -3.267 1.00 95.06 79 LEU A CA 1
ATOM 599 C C . LEU A 1 79 ? 9.868 -0.471 -3.813 1.00 95.06 79 LEU A C 1
ATOM 601 O O . LEU A 1 79 ? 10.344 -1.210 -4.672 1.00 95.06 79 LEU A O 1
ATOM 605 N N . GLU A 1 80 ? 10.569 0.520 -3.269 1.00 94.19 80 GLU A N 1
ATOM 606 C CA . GLU A 1 80 ? 11.947 0.825 -3.654 1.00 94.19 80 GLU A CA 1
ATOM 607 C C . GLU A 1 80 ? 12.894 -0.344 -3.353 1.00 94.19 80 GLU A C 1
ATOM 609 O O . GLU A 1 80 ? 13.693 -0.747 -4.201 1.00 94.19 80 GLU A O 1
ATOM 614 N N . HIS A 1 81 ? 12.762 -0.960 -2.179 1.00 94.44 81 HIS A N 1
ATOM 615 C CA . HIS A 1 81 ? 13.521 -2.159 -1.837 1.00 94.44 81 HIS A CA 1
ATOM 616 C C . HIS A 1 81 ? 13.250 -3.314 -2.817 1.00 94.44 81 HIS A C 1
ATOM 618 O O . HIS A 1 81 ? 14.188 -3.971 -3.277 1.00 94.44 81 HIS A O 1
ATOM 624 N N . LEU A 1 82 ? 11.985 -3.542 -3.186 1.00 94.12 82 LEU A N 1
ATOM 625 C CA . LEU A 1 82 ? 11.607 -4.573 -4.153 1.00 94.12 82 LEU A CA 1
ATOM 626 C C . LEU A 1 82 ? 12.210 -4.300 -5.540 1.00 94.12 82 LEU A C 1
ATOM 628 O O . LEU A 1 82 ? 12.764 -5.217 -6.152 1.00 94.12 82 LEU A O 1
ATOM 632 N N . ARG A 1 83 ? 12.172 -3.048 -6.013 1.00 90.75 83 ARG A N 1
ATOM 633 C CA . ARG A 1 83 ? 12.798 -2.635 -7.282 1.00 90.75 83 ARG A CA 1
ATOM 634 C C . ARG A 1 83 ? 14.303 -2.896 -7.279 1.00 90.75 83 ARG A C 1
ATOM 636 O O . ARG A 1 83 ? 14.814 -3.512 -8.215 1.00 90.75 83 ARG A O 1
ATOM 643 N N . ARG A 1 84 ? 15.008 -2.505 -6.211 1.00 91.00 84 ARG A N 1
ATOM 644 C CA . ARG A 1 84 ? 16.454 -2.755 -6.061 1.00 91.00 84 ARG A CA 1
ATOM 645 C C . ARG A 1 84 ? 16.780 -4.243 -6.100 1.00 91.00 84 ARG A C 1
ATOM 647 O O . ARG A 1 84 ? 17.705 -4.644 -6.800 1.00 91.00 84 ARG A O 1
ATOM 654 N N . ARG A 1 85 ? 15.990 -5.073 -5.413 1.00 92.00 85 ARG A N 1
ATOM 655 C CA . ARG A 1 85 ? 16.174 -6.532 -5.422 1.00 92.00 85 ARG A CA 1
ATOM 656 C C . ARG A 1 85 ? 15.946 -7.153 -6.798 1.00 92.00 85 ARG A C 1
ATOM 658 O O . ARG A 1 85 ? 16.692 -8.053 -7.171 1.00 92.00 85 ARG A O 1
ATOM 665 N N . ARG A 1 86 ? 14.948 -6.682 -7.552 1.00 89.44 86 ARG A N 1
ATOM 666 C CA . ARG A 1 86 ? 14.711 -7.137 -8.933 1.00 89.44 86 ARG A CA 1
ATOM 667 C C . ARG A 1 86 ? 15.875 -6.760 -9.850 1.00 89.44 86 ARG A C 1
ATOM 669 O O . ARG A 1 86 ? 16.349 -7.616 -10.587 1.00 89.44 86 ARG A O 1
ATOM 676 N N . LYS A 1 87 ? 16.381 -5.524 -9.749 1.00 88.44 87 LYS A N 1
ATOM 677 C CA . LYS A 1 87 ? 17.545 -5.065 -10.525 1.00 88.44 87 LYS A CA 1
ATOM 678 C C . LYS A 1 87 ? 18.809 -5.873 -10.209 1.00 88.44 87 LYS A C 1
ATOM 680 O O . LYS A 1 87 ? 19.511 -6.255 -11.134 1.00 88.44 87 LYS A O 1
ATOM 685 N N . ALA A 1 88 ? 19.071 -6.161 -8.931 1.00 87.62 88 ALA A N 1
ATOM 686 C CA . ALA A 1 88 ? 20.219 -6.976 -8.525 1.00 87.62 88 ALA A CA 1
ATOM 687 C C . ALA A 1 88 ? 20.164 -8.383 -9.147 1.00 87.62 88 ALA A C 1
ATOM 689 O O . ALA A 1 88 ? 21.106 -8.796 -9.810 1.00 87.62 88 ALA A O 1
ATOM 690 N N . ARG A 1 89 ? 19.011 -9.062 -9.053 1.00 81.94 89 ARG A N 1
ATOM 691 C CA . ARG A 1 89 ? 18.826 -10.400 -9.643 1.00 81.94 89 ARG A CA 1
ATOM 692 C C . ARG A 1 89 ? 18.937 -10.429 -11.165 1.00 81.94 89 ARG A C 1
ATOM 694 O O . ARG A 1 89 ? 19.365 -11.435 -11.712 1.00 81.94 89 ARG A O 1
ATOM 701 N N . ALA A 1 90 ? 18.534 -9.356 -11.843 1.00 76.62 90 ALA A N 1
ATOM 702 C CA . ALA A 1 90 ? 18.706 -9.249 -13.288 1.00 76.62 90 ALA A CA 1
ATOM 703 C C . ALA A 1 90 ? 20.193 -9.160 -13.683 1.00 76.62 90 ALA A C 1
ATOM 705 O O . ALA A 1 90 ? 20.574 -9.722 -14.701 1.00 76.62 90 ALA A O 1
ATOM 706 N N . GLY A 1 91 ? 21.034 -8.514 -12.864 1.00 64.62 91 GLY A N 1
ATOM 707 C CA . GLY A 1 91 ? 22.483 -8.435 -13.092 1.00 64.62 91 GLY A CA 1
ATOM 708 C C . GLY A 1 91 ? 23.231 -9.746 -12.824 1.00 64.62 91 GLY A C 1
ATOM 709 O O . GLY A 1 91 ? 24.237 -10.019 -13.470 1.00 64.62 91 GLY A O 1
ATOM 710 N N . ASP A 1 92 ? 22.716 -10.588 -11.925 1.00 58.72 92 ASP A N 1
ATOM 711 C CA . ASP A 1 92 ? 23.310 -11.899 -11.628 1.00 58.72 92 ASP A CA 1
ATOM 712 C C . ASP A 1 92 ? 23.028 -12.946 -12.731 1.00 58.72 92 ASP A C 1
ATOM 714 O O . ASP A 1 92 ? 23.737 -13.944 -12.838 1.00 58.72 92 ASP A O 1
ATOM 718 N N . GLY A 1 93 ? 22.014 -12.718 -13.578 1.00 54.31 93 GLY A N 1
ATOM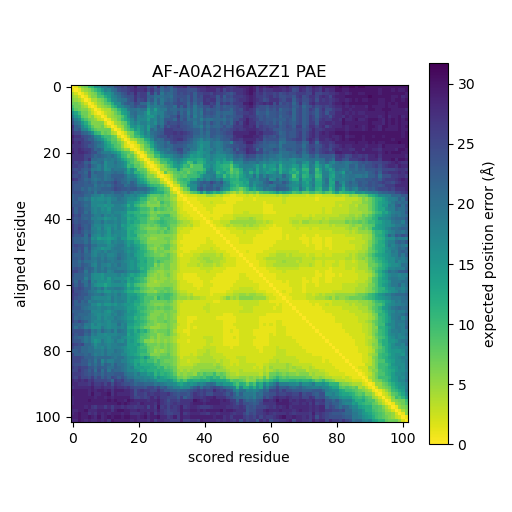 719 C CA . GLY A 1 93 ? 21.603 -13.633 -14.652 1.00 54.31 93 GLY A CA 1
ATOM 720 C C . GLY A 1 93 ? 22.534 -13.671 -15.871 1.00 54.31 93 GLY A C 1
ATOM 721 O O . GLY A 1 93 ? 22.603 -14.697 -16.540 1.00 54.31 93 GLY A O 1
ATOM 722 N N . GLU A 1 94 ? 23.299 -12.606 -16.137 1.00 53.81 94 GLU A N 1
ATOM 723 C CA . GLU A 1 94 ? 24.338 -12.602 -17.189 1.00 53.81 94 GLU A CA 1
ATOM 724 C C . GLU A 1 94 ? 25.623 -13.324 -16.758 1.00 53.81 94 GLU A C 1
ATOM 726 O O . GLU A 1 94 ? 26.493 -13.607 -17.579 1.00 53.81 94 GLU A O 1
ATOM 731 N N . ARG A 1 95 ? 25.741 -13.665 -15.470 1.00 54.78 95 ARG A N 1
ATOM 732 C CA . ARG A 1 95 ? 26.856 -14.430 -14.902 1.00 54.78 95 ARG A CA 1
ATOM 733 C C . ARG A 1 95 ? 26.417 -15.859 -14.550 1.00 54.78 95 ARG A C 1
ATOM 735 O O . ARG A 1 95 ? 26.848 -16.420 -13.546 1.00 54.78 95 ARG A O 1
ATOM 742 N N . GLY A 1 96 ? 25.524 -16.436 -15.358 1.00 53.72 96 GLY A N 1
ATOM 743 C CA . GLY A 1 96 ? 25.181 -17.858 -15.299 1.00 53.72 96 GLY A CA 1
ATOM 744 C C . GLY A 1 96 ? 26.383 -18.731 -15.691 1.00 53.72 96 GLY A C 1
ATOM 745 O O . GLY A 1 96 ? 27.215 -18.288 -16.484 1.00 53.72 96 GLY A O 1
ATOM 746 N N . PRO A 1 97 ? 26.519 -19.946 -15.126 1.00 60.03 97 PRO A N 1
ATOM 747 C CA . PRO A 1 97 ? 27.693 -20.781 -15.335 1.00 60.03 97 PRO A CA 1
ATOM 748 C C . PRO A 1 97 ? 27.849 -21.073 -16.825 1.00 60.03 97 PRO A C 1
ATOM 750 O O . PRO A 1 97 ? 26.907 -21.538 -17.467 1.00 60.03 97 PRO A O 1
ATOM 753 N N . SER A 1 98 ? 29.045 -20.827 -17.361 1.00 59.62 98 SER A N 1
ATOM 754 C CA . SER A 1 98 ? 29.501 -21.445 -18.599 1.00 59.62 98 SER A CA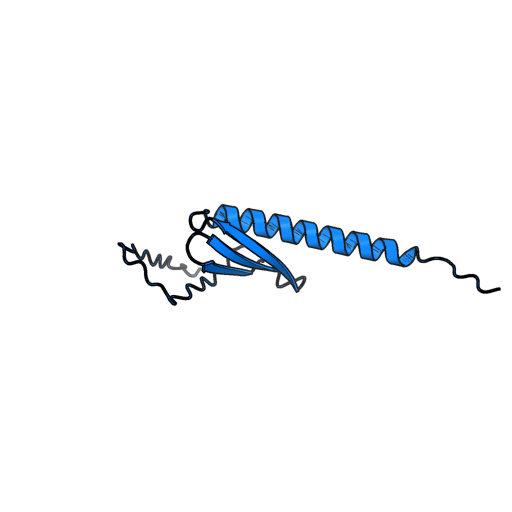 1
ATOM 755 C C . SER A 1 98 ? 29.432 -22.956 -18.394 1.00 59.62 98 SER A C 1
ATOM 757 O O . SER A 1 98 ? 30.379 -23.577 -17.908 1.00 59.62 98 SER A O 1
ATOM 759 N N . ALA A 1 99 ? 28.271 -23.539 -18.674 1.00 58.03 99 ALA A N 1
ATOM 760 C CA . ALA A 1 99 ? 28.095 -24.968 -18.765 1.00 58.03 99 ALA A CA 1
ATOM 761 C C . ALA A 1 99 ? 28.807 -25.405 -20.045 1.00 58.03 99 ALA A C 1
ATOM 763 O O . ALA A 1 99 ? 28.204 -25.599 -21.097 1.00 58.03 99 ALA A O 1
ATOM 764 N N . THR A 1 100 ? 30.129 -25.492 -19.934 1.00 58.91 100 THR A N 1
ATOM 765 C CA . THR A 1 100 ? 30.964 -26.333 -20.771 1.00 58.91 100 THR A CA 1
ATOM 766 C C . THR A 1 100 ? 30.527 -27.762 -20.485 1.00 58.91 100 THR A C 1
ATOM 768 O O . THR A 1 100 ? 31.014 -28.398 -19.556 1.00 58.91 100 THR A O 1
ATOM 771 N N . PHE A 1 101 ? 29.535 -28.236 -21.229 1.00 57.56 101 PHE A N 1
ATOM 772 C CA . PHE A 1 101 ? 29.359 -29.664 -21.430 1.00 57.56 101 PHE A CA 1
ATOM 773 C C . PHE A 1 101 ? 30.350 -30.061 -22.525 1.00 57.56 101 PHE A C 1
ATOM 775 O O . PHE A 1 101 ? 30.137 -29.745 -23.696 1.00 57.56 101 PHE A O 1
ATOM 782 N N . ALA A 1 102 ? 31.460 -30.663 -22.101 1.00 56.16 102 ALA A N 1
ATOM 783 C CA . ALA A 1 102 ? 32.439 -31.352 -22.933 1.00 56.16 102 ALA A CA 1
ATOM 784 C C . ALA A 1 102 ? 32.474 -32.824 -22.515 1.00 56.16 102 ALA A C 1
ATOM 786 O O . ALA A 1 102 ? 32.318 -33.076 -21.295 1.00 56.16 102 ALA A O 1
#

Mean predicted aligned error: 13.6 Å